Protein AF-U2DR69-F1 (afdb_monomer_lite)

Organism: NCBI:txid1033810

Secondary structure (DSSP, 8-state):
--HHHHHHHHHHIIIIIHHHHHHHHHHH--GGG---HHHHHHHHHHTTS-HHHHHHHHHHHHHHHHHHHHHHHHHHHTSS--TT--S----B-TTT--B--SSHHHHHHHHHHH--

Radius of gyration: 18.17 Å; chains: 1; bounding box: 42×33×47 Å

pLDDT: mean 94.71, std 3.03, range [78.56, 98.06]

Structure (mmCIF, N/CA/C/O backbone):
data_AF-U2DR69-F1
#
_entry.id   AF-U2DR69-F1
#
loop_
_atom_site.group_PDB
_atom_site.id
_atom_site.type_symbol
_atom_site.label_atom_id
_atom_site.label_alt_id
_atom_site.label_comp_id
_atom_site.label_asym_id
_atom_site.label_entity_id
_atom_site.label_seq_id
_atom_site.pdbx_PDB_ins_code
_atom_site.Cartn_x
_atom_site.Cartn_y
_atom_site.Cartn_z
_atom_site.occupancy
_atom_site.B_iso_or_equiv
_atom_site.auth_seq_id
_atom_site.auth_comp_id
_atom_site.auth_asym_id
_atom_site.auth_atom_id
_atom_site.pdbx_PDB_model_num
ATOM 1 N N . MET A 1 1 ? 6.805 13.223 -15.347 1.00 85.25 1 MET A N 1
ATOM 2 C CA . MET A 1 1 ? 6.941 12.967 -13.895 1.00 85.25 1 MET A CA 1
ATOM 3 C C . MET A 1 1 ? 8.149 12.062 -13.749 1.00 85.25 1 MET A C 1
ATOM 5 O O . MET A 1 1 ? 8.306 11.235 -14.625 1.00 85.25 1 MET A O 1
ATOM 9 N N . LYS A 1 2 ? 9.009 12.234 -12.742 1.00 90.00 2 LYS A N 1
ATOM 10 C CA . LYS A 1 2 ? 10.107 11.278 -12.503 1.00 90.00 2 LYS A CA 1
ATOM 11 C C . LYS A 1 2 ? 9.598 10.081 -11.698 1.00 90.00 2 LYS A C 1
ATOM 13 O O . LYS A 1 2 ? 8.631 10.247 -10.950 1.00 90.00 2 LYS A O 1
ATOM 18 N N . LYS A 1 3 ? 10.243 8.919 -11.806 1.00 92.81 3 LYS A N 1
ATOM 19 C CA . LYS A 1 3 ? 9.840 7.693 -11.092 1.00 92.81 3 LYS A CA 1
ATOM 20 C C . LYS A 1 3 ? 9.761 7.861 -9.570 1.00 92.81 3 LYS A C 1
ATOM 22 O O . LYS A 1 3 ? 8.803 7.405 -8.960 1.00 92.81 3 LYS A O 1
ATOM 27 N N . GLU A 1 4 ? 10.650 8.640 -8.954 1.00 95.12 4 GLU A N 1
ATOM 28 C CA . GLU A 1 4 ? 10.616 8.894 -7.507 1.00 95.12 4 GLU A CA 1
ATOM 29 C C . GLU A 1 4 ? 9.383 9.710 -7.109 1.00 95.12 4 GLU A C 1
ATOM 31 O O . GLU A 1 4 ? 8.799 9.502 -6.051 1.00 95.12 4 GLU A O 1
ATOM 36 N N . VAL A 1 5 ? 8.964 10.648 -7.964 1.00 95.06 5 VAL A N 1
ATOM 37 C CA . VAL A 1 5 ? 7.732 11.420 -7.746 1.00 95.06 5 VAL A CA 1
ATOM 38 C C . VAL A 1 5 ? 6.505 10.529 -7.922 1.00 95.06 5 VAL A C 1
ATOM 40 O O . VAL A 1 5 ? 5.534 10.697 -7.188 1.00 95.06 5 VAL A O 1
ATOM 43 N N . PHE A 1 6 ? 6.552 9.588 -8.867 1.00 95.19 6 PHE A N 1
ATOM 44 C CA . PHE A 1 6 ? 5.501 8.592 -9.059 1.00 95.19 6 PHE A CA 1
ATOM 45 C C . PHE A 1 6 ? 5.333 7.712 -7.814 1.00 95.19 6 PHE A C 1
ATOM 47 O O . PHE A 1 6 ? 4.234 7.671 -7.266 1.00 95.19 6 PHE A O 1
ATOM 54 N N . VAL A 1 7 ? 6.413 7.100 -7.317 1.00 96.75 7 VAL A N 1
ATOM 55 C CA . VAL A 1 7 ? 6.363 6.226 -6.132 1.00 96.75 7 VAL A CA 1
ATOM 56 C C . VAL A 1 7 ? 5.876 6.985 -4.900 1.00 96.75 7 VAL A C 1
ATOM 58 O O . VAL A 1 7 ? 4.989 6.503 -4.205 1.00 96.75 7 VAL A O 1
ATOM 61 N N . LYS A 1 8 ? 6.372 8.207 -4.664 1.00 95.44 8 LYS A N 1
ATOM 62 C CA . LYS A 1 8 ? 5.922 9.039 -3.535 1.00 95.44 8 LYS A CA 1
ATOM 63 C C . LYS A 1 8 ? 4.434 9.361 -3.598 1.00 95.44 8 LYS A C 1
ATOM 65 O O . LYS A 1 8 ? 3.740 9.229 -2.599 1.00 95.44 8 LYS A O 1
ATOM 70 N N . LYS A 1 9 ? 3.935 9.773 -4.767 1.00 96.56 9 LYS A N 1
ATOM 71 C CA . LYS A 1 9 ? 2.506 10.065 -4.942 1.00 96.56 9 LYS A CA 1
ATOM 72 C C . LYS A 1 9 ? 1.650 8.817 -4.774 1.00 96.56 9 LYS A C 1
ATOM 74 O O . LYS A 1 9 ? 0.583 8.907 -4.183 1.00 96.56 9 LYS A O 1
ATOM 79 N N . LEU A 1 10 ? 2.111 7.670 -5.271 1.00 96.19 10 LEU A N 1
ATOM 80 C CA . LEU A 1 10 ? 1.402 6.412 -5.076 1.00 96.19 10 LEU A CA 1
ATOM 81 C C . LEU A 1 10 ? 1.365 6.020 -3.595 1.00 96.19 10 LEU A C 1
ATOM 83 O O . LEU A 1 10 ? 0.299 5.676 -3.103 1.00 96.19 10 LEU A O 1
ATOM 87 N N . TYR A 1 11 ? 2.491 6.120 -2.885 1.00 96.19 11 TYR A N 1
ATOM 88 C CA . TYR A 1 11 ? 2.558 5.870 -1.446 1.00 96.19 11 TYR A CA 1
ATOM 89 C C . TYR A 1 11 ? 1.523 6.716 -0.693 1.00 96.19 11 TYR A C 1
ATOM 91 O O . TYR A 1 11 ? 0.717 6.155 0.037 1.00 96.19 11 TYR A O 1
ATOM 99 N N . GLN A 1 12 ? 1.468 8.030 -0.945 1.00 95.19 12 GLN A N 1
ATOM 100 C CA . GLN A 1 12 ? 0.491 8.927 -0.308 1.00 95.19 12 GLN A CA 1
ATOM 101 C C . GLN A 1 12 ? -0.953 8.477 -0.550 1.00 95.19 12 GLN A C 1
ATOM 103 O O . GLN A 1 12 ? -1.727 8.334 0.392 1.00 95.19 12 GLN A O 1
ATOM 108 N N . VAL A 1 13 ? -1.306 8.169 -1.799 1.00 96.00 13 VAL A N 1
ATOM 109 C CA . VAL A 1 13 ? -2.648 7.665 -2.131 1.00 96.00 13 VAL A CA 1
ATOM 110 C C . VAL A 1 13 ? -2.953 6.366 -1.375 1.00 96.00 13 VAL A C 1
ATOM 112 O O . VAL A 1 13 ? -4.045 6.188 -0.841 1.00 96.00 13 VAL A O 1
ATOM 115 N N . LEU A 1 14 ? -1.990 5.447 -1.307 1.00 93.69 14 LEU A N 1
ATOM 116 C CA . LEU A 1 14 ? -2.187 4.131 -0.708 1.00 93.69 14 LEU A CA 1
ATOM 117 C C . LEU A 1 14 ? -2.241 4.155 0.825 1.00 93.69 14 LEU A C 1
ATOM 119 O O . LEU A 1 14 ? -3.049 3.427 1.398 1.00 93.69 14 LEU A O 1
ATOM 123 N N . THR A 1 15 ? -1.398 4.946 1.489 1.00 92.12 15 THR A N 1
ATOM 124 C CA . THR A 1 15 ? -1.247 4.908 2.953 1.00 92.12 15 THR A CA 1
ATOM 125 C C . THR A 1 15 ? -1.860 6.089 3.682 1.00 92.12 15 THR A C 1
ATOM 127 O O . THR A 1 15 ? -2.092 5.984 4.877 1.00 92.12 15 THR A O 1
ATOM 130 N N . GLU A 1 16 ? -2.081 7.218 3.017 1.00 88.38 16 GLU A N 1
ATOM 131 C CA . GLU A 1 16 ? -2.707 8.388 3.639 1.00 88.38 16 GLU A CA 1
ATOM 132 C C . GLU A 1 16 ? -4.173 8.442 3.212 1.00 88.38 16 GLU A C 1
ATOM 134 O O . GLU A 1 16 ? -5.062 8.272 4.038 1.00 88.38 16 GLU A O 1
ATOM 139 N N . GLU A 1 17 ? -4.440 8.566 1.911 1.00 93.31 17 GLU A N 1
ATOM 140 C CA . GLU A 1 17 ? -5.806 8.776 1.415 1.00 93.31 17 GLU A CA 1
ATOM 141 C C . GLU A 1 17 ? -6.691 7.534 1.606 1.00 93.31 17 GLU A C 1
ATOM 143 O O . GLU A 1 17 ? -7.769 7.613 2.196 1.00 93.31 17 GLU A O 1
ATOM 148 N N . ASN A 1 18 ? -6.237 6.364 1.148 1.00 92.56 18 ASN A N 1
ATOM 149 C CA . ASN A 1 18 ? -7.041 5.145 1.225 1.00 92.56 18 ASN A CA 1
ATOM 150 C C . ASN A 1 18 ? -7.239 4.657 2.664 1.00 92.56 18 ASN A C 1
ATOM 152 O O . ASN A 1 18 ? -8.329 4.197 3.002 1.00 92.56 18 ASN A O 1
ATOM 156 N N . LEU A 1 19 ? -6.207 4.731 3.509 1.00 93.81 19 LEU A N 1
ATOM 157 C CA . LEU A 1 19 ? -6.335 4.313 4.906 1.00 93.81 19 LEU A CA 1
ATOM 158 C C . LEU A 1 19 ? -7.263 5.236 5.692 1.00 93.81 19 LEU A C 1
ATOM 160 O O . LEU A 1 19 ? -8.039 4.730 6.500 1.00 93.81 19 LEU A O 1
ATOM 164 N N . GLU A 1 20 ? -7.249 6.540 5.414 1.00 94.31 20 GLU A N 1
ATOM 165 C CA . GLU A 1 20 ? -8.164 7.483 6.056 1.00 94.31 20 GLU A CA 1
ATOM 166 C C . GLU A 1 20 ? -9.628 7.178 5.713 1.00 94.31 20 GLU A C 1
ATOM 168 O O . GLU A 1 20 ? -10.483 7.220 6.591 1.00 94.31 20 GLU A O 1
ATOM 173 N N . ILE A 1 21 ? -9.923 6.761 4.474 1.00 94.19 21 ILE A N 1
ATOM 174 C CA . ILE A 1 21 ? -11.271 6.302 4.092 1.00 94.19 21 ILE A CA 1
ATOM 175 C C . ILE A 1 21 ? -11.710 5.110 4.952 1.00 94.19 21 ILE A C 1
ATOM 177 O O . ILE A 1 21 ? -12.850 5.061 5.414 1.00 94.19 21 ILE A O 1
ATOM 181 N N . TYR A 1 22 ? -10.823 4.135 5.179 1.00 92.94 22 TYR A N 1
ATOM 182 C CA . TYR A 1 22 ? -11.149 2.997 6.040 1.00 92.94 22 TYR A CA 1
ATOM 183 C C . TYR A 1 22 ? -11.271 3.408 7.506 1.00 92.94 22 TYR A C 1
ATOM 185 O O . TYR A 1 22 ? -12.153 2.906 8.198 1.00 92.94 22 TYR A O 1
ATOM 193 N N . LYS A 1 23 ? -10.431 4.327 7.982 1.00 94.56 23 LYS A N 1
ATOM 194 C CA . LYS A 1 23 ? -10.512 4.855 9.344 1.00 94.56 23 LYS A CA 1
ATOM 195 C C . LYS A 1 23 ? -11.843 5.551 9.593 1.00 94.56 23 LYS A C 1
ATOM 197 O O . LYS A 1 23 ? -12.557 5.159 10.513 1.00 94.56 23 LYS A O 1
ATOM 202 N N . ASP A 1 24 ? -12.234 6.461 8.707 1.00 94.81 24 ASP A N 1
ATOM 203 C CA . ASP A 1 24 ? -13.546 7.110 8.730 1.00 94.81 24 ASP A CA 1
ATOM 204 C C . ASP A 1 24 ? -14.684 6.083 8.691 1.00 94.81 24 ASP A C 1
ATOM 206 O O . ASP A 1 24 ? -15.621 6.151 9.487 1.00 94.81 24 ASP A O 1
ATOM 210 N N . PHE A 1 25 ? -14.574 5.066 7.831 1.00 94.19 25 PHE A N 1
ATOM 211 C CA . PHE A 1 25 ? -15.560 3.992 7.769 1.00 94.19 25 PHE A CA 1
ATOM 212 C C . PHE A 1 25 ? -15.711 3.266 9.114 1.00 94.19 25 PHE A C 1
ATOM 214 O O . PHE A 1 25 ? -16.841 3.068 9.563 1.00 94.19 25 PHE A O 1
ATOM 221 N N . PHE A 1 26 ? -14.613 2.882 9.768 1.00 95.06 26 PHE A N 1
ATOM 222 C CA . PHE A 1 26 ? -14.652 2.196 11.063 1.00 95.06 26 PHE A CA 1
ATOM 223 C C . PHE A 1 26 ? -15.121 3.105 12.208 1.00 95.06 26 PHE A C 1
ATOM 225 O O . PHE A 1 26 ? -15.779 2.621 13.125 1.00 95.06 26 PHE A O 1
ATOM 232 N N . GLU A 1 27 ? -14.817 4.403 12.166 1.00 94.00 27 GLU A N 1
ATOM 233 C CA . GLU A 1 27 ? -15.168 5.359 13.225 1.00 94.00 27 GLU A CA 1
ATOM 234 C C . GLU A 1 27 ? -16.605 5.883 13.126 1.00 94.00 27 GLU A C 1
ATOM 236 O O . GLU A 1 27 ? -17.258 6.095 14.149 1.00 94.00 27 GLU A O 1
ATOM 241 N N . ASN A 1 28 ? -17.115 6.088 11.910 1.00 93.62 28 ASN A N 1
ATOM 242 C CA . ASN A 1 28 ? -18.352 6.839 11.683 1.00 93.62 28 ASN A CA 1
ATOM 243 C C . ASN A 1 28 ? -19.517 5.990 11.153 1.00 93.62 28 ASN A C 1
ATOM 245 O O . ASN A 1 28 ? -20.663 6.462 11.096 1.00 93.62 28 ASN A O 1
ATOM 249 N N . THR A 1 29 ? -19.286 4.725 10.793 1.00 90.75 29 THR A N 1
ATOM 250 C CA . THR A 1 29 ? -20.358 3.850 10.303 1.00 90.75 29 THR A CA 1
ATOM 251 C C . THR A 1 29 ? -21.188 3.274 11.444 1.00 90.75 29 THR A C 1
ATOM 253 O O . THR A 1 29 ? -20.703 2.557 12.313 1.00 90.75 29 THR A O 1
ATOM 256 N N . LYS A 1 30 ? -22.503 3.507 11.394 1.00 87.31 30 LYS A N 1
ATOM 257 C CA . LYS A 1 30 ? -23.454 2.850 12.301 1.00 87.31 30 LYS A CA 1
ATOM 258 C C . LYS A 1 30 ? -23.689 1.405 11.865 1.00 87.31 30 LYS A C 1
ATOM 260 O O . LYS A 1 30 ? -24.111 1.182 10.730 1.00 87.31 30 LYS A O 1
ATOM 265 N N . ILE A 1 31 ? -23.494 0.448 12.772 1.00 86.19 31 ILE A N 1
ATOM 266 C CA . ILE A 1 31 ? -23.676 -0.998 12.528 1.00 86.19 31 ILE A CA 1
ATOM 267 C C . ILE A 1 31 ? -25.045 -1.315 11.904 1.00 86.19 31 ILE A C 1
ATOM 269 O O . ILE A 1 31 ? -25.143 -2.117 10.979 1.00 86.19 31 ILE A O 1
ATOM 273 N N . ASP A 1 32 ? -26.103 -0.652 12.359 1.00 86.81 32 ASP A N 1
ATOM 274 C CA . ASP A 1 32 ? -27.489 -0.813 11.904 1.00 86.81 32 ASP A CA 1
ATOM 275 C C . ASP A 1 32 ? -27.738 -0.315 10.467 1.00 86.81 32 ASP A C 1
ATOM 277 O O . ASP A 1 32 ? -28.767 -0.636 9.873 1.00 86.81 32 ASP A O 1
ATOM 281 N N . LYS A 1 33 ? -26.780 0.404 9.868 1.00 88.69 33 LYS A N 1
ATOM 282 C CA . LYS A 1 33 ? -26.792 0.772 8.443 1.00 88.69 33 LYS A CA 1
ATOM 283 C C . LYS A 1 33 ? -26.048 -0.222 7.549 1.00 88.69 33 LYS A C 1
ATOM 285 O O . LYS A 1 33 ? -26.135 -0.104 6.328 1.00 88.69 33 LYS A O 1
ATOM 290 N N . LEU A 1 34 ? -25.319 -1.179 8.121 1.00 89.56 34 LEU A N 1
ATOM 291 C CA . LEU A 1 34 ? -24.606 -2.193 7.353 1.00 89.56 34 LEU A CA 1
ATOM 292 C C . LEU A 1 34 ? -25.529 -3.351 6.977 1.00 89.56 34 LEU A C 1
ATOM 294 O O . LEU A 1 34 ? -26.310 -3.842 7.790 1.00 89.56 34 LEU A O 1
ATOM 298 N N . THR A 1 35 ? -25.393 -3.834 5.746 1.00 92.12 35 THR A N 1
ATOM 299 C 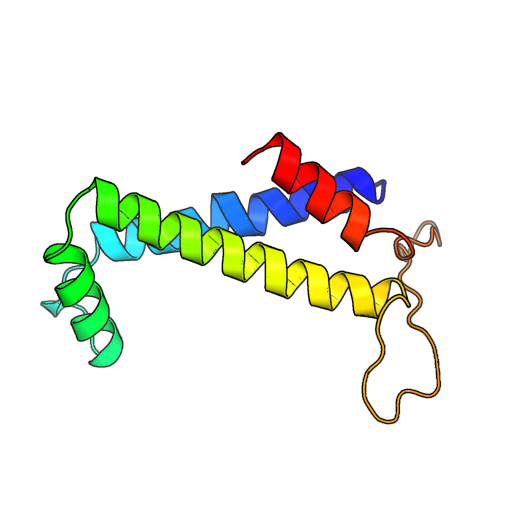CA . THR A 1 35 ? -26.081 -5.044 5.269 1.00 92.12 35 THR A CA 1
ATOM 300 C C . THR A 1 35 ? -25.179 -6.274 5.279 1.00 92.12 35 THR A C 1
ATOM 302 O O . THR A 1 35 ? -25.679 -7.392 5.318 1.00 92.12 35 THR A O 1
ATOM 305 N N . ASP A 1 36 ? -23.860 -6.083 5.243 1.00 95.31 36 ASP A N 1
ATOM 306 C CA . ASP A 1 36 ? -22.883 -7.168 5.239 1.00 95.31 36 ASP A CA 1
ATOM 307 C C . ASP A 1 36 ? -22.522 -7.583 6.676 1.00 95.31 36 ASP A C 1
ATOM 309 O O . ASP A 1 36 ? -22.018 -6.787 7.472 1.00 95.31 36 ASP A O 1
ATOM 313 N N . GLU A 1 37 ? -22.778 -8.849 7.009 1.00 95.31 37 GLU A N 1
ATOM 314 C CA . GLU A 1 37 ? -22.553 -9.402 8.350 1.00 95.31 37 GLU A CA 1
ATOM 315 C C . GLU A 1 37 ? -21.068 -9.475 8.744 1.00 95.31 37 GLU A C 1
ATOM 317 O O . GLU A 1 37 ? -20.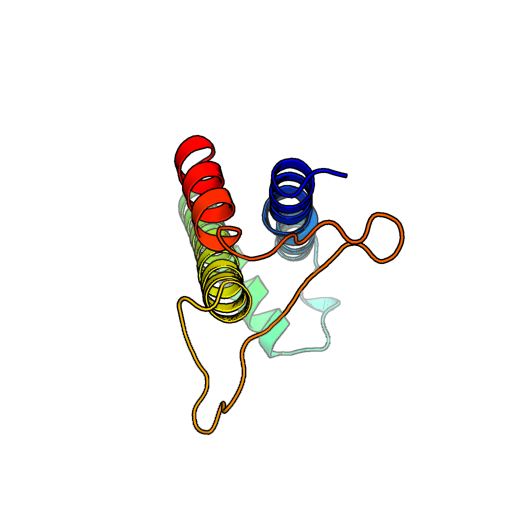732 -9.359 9.928 1.00 95.31 37 GLU A O 1
ATOM 322 N N . LYS A 1 38 ? -20.151 -9.620 7.779 1.00 95.25 38 LYS A N 1
ATOM 323 C CA . LYS A 1 38 ? -18.709 -9.582 8.061 1.00 95.25 38 LYS A CA 1
ATOM 324 C C . LYS A 1 38 ? -18.291 -8.171 8.440 1.00 95.25 38 LYS A C 1
ATOM 326 O O . LYS A 1 38 ? -17.561 -8.009 9.414 1.00 95.25 38 LYS A O 1
ATOM 331 N N . TRP A 1 39 ? -18.806 -7.158 7.744 1.00 94.56 39 TRP A N 1
ATOM 332 C CA . TRP A 1 39 ? -18.555 -5.763 8.105 1.00 94.56 39 TRP A CA 1
ATOM 333 C C . TRP A 1 39 ? -19.149 -5.397 9.464 1.00 94.56 39 TRP A C 1
ATOM 335 O O . TRP A 1 39 ? -18.468 -4.755 10.260 1.00 94.56 39 TRP A O 1
ATOM 345 N N . LYS A 1 40 ? -20.357 -5.873 9.798 1.00 95.44 40 LYS A N 1
ATOM 346 C CA . LYS A 1 40 ? -20.916 -5.700 11.154 1.00 95.44 40 LYS A CA 1
ATOM 347 C C . LYS A 1 40 ? -20.012 -6.305 12.221 1.00 95.44 40 LYS A C 1
ATOM 349 O O . LYS A 1 40 ? -19.772 -5.688 13.255 1.00 95.44 40 LYS A O 1
ATOM 354 N N . THR A 1 41 ? -19.494 -7.503 11.958 1.00 95.50 41 THR A N 1
ATOM 355 C CA . THR A 1 41 ? -18.575 -8.191 12.871 1.00 95.50 41 THR A CA 1
ATOM 356 C C . THR A 1 41 ? -17.263 -7.418 13.020 1.00 95.50 41 THR A C 1
ATOM 358 O O . THR A 1 41 ? -16.783 -7.258 14.139 1.00 95.50 41 THR A O 1
ATOM 361 N N . ALA A 1 42 ? -16.710 -6.897 11.922 1.00 95.12 42 ALA A N 1
ATOM 362 C CA . ALA A 1 42 ? -15.484 -6.106 11.933 1.00 95.12 42 ALA A CA 1
ATOM 363 C C . ALA A 1 42 ? -15.641 -4.802 12.731 1.00 95.12 42 ALA A C 1
ATOM 365 O O . ALA A 1 42 ? -14.804 -4.527 13.587 1.00 95.12 42 ALA A O 1
ATOM 366 N N . ILE A 1 43 ? -16.725 -4.042 12.522 1.00 95.06 43 ILE A N 1
ATOM 367 C CA . ILE A 1 43 ? -16.997 -2.833 13.320 1.00 95.06 43 ILE A CA 1
ATOM 368 C C . ILE A 1 43 ? -17.219 -3.198 14.790 1.00 95.06 43 ILE A C 1
ATOM 370 O O . ILE A 1 43 ? -16.628 -2.587 15.672 1.00 95.06 43 ILE A O 1
ATOM 374 N N . SER A 1 44 ? -17.979 -4.260 15.080 1.00 94.25 44 SER A N 1
ATOM 375 C CA . SER A 1 44 ? -18.179 -4.703 16.466 1.00 94.25 44 SER A CA 1
ATOM 376 C C . SER A 1 44 ? -16.878 -5.120 17.162 1.00 94.25 44 SER A C 1
ATOM 378 O O . SER A 1 44 ? -16.772 -4.977 18.379 1.00 94.25 44 SER A O 1
ATOM 380 N N . LEU A 1 45 ? -15.902 -5.666 16.428 1.00 95.50 45 LEU A N 1
ATOM 381 C CA . LEU A 1 45 ? -14.564 -5.939 16.953 1.00 95.50 45 LEU A CA 1
ATOM 382 C C . LEU A 1 45 ? -13.797 -4.635 17.194 1.00 95.50 45 LEU A C 1
ATOM 384 O O . LEU A 1 45 ? -13.245 -4.460 18.277 1.00 95.50 45 LEU A O 1
ATOM 388 N N . TYR A 1 46 ? -13.804 -3.727 16.217 1.00 95.75 46 TYR A N 1
ATOM 389 C CA . TYR A 1 46 ? -13.161 -2.417 16.312 1.00 95.75 46 TYR A CA 1
ATOM 390 C C . TYR A 1 46 ? -13.655 -1.616 17.525 1.00 95.75 46 TYR A C 1
ATOM 392 O O . TYR A 1 46 ? -12.858 -1.028 18.247 1.00 95.75 46 TYR A O 1
ATOM 400 N N . ASP A 1 47 ? -14.950 -1.651 17.828 1.00 94.38 47 ASP A N 1
ATOM 401 C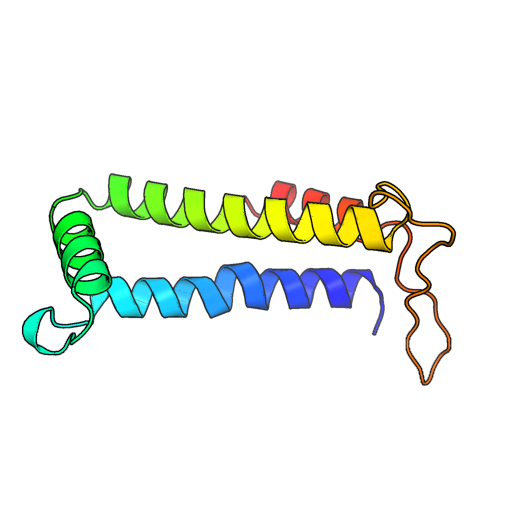 CA . ASP A 1 47 ? -15.529 -0.942 18.976 1.00 94.38 47 ASP A CA 1
ATOM 402 C C . ASP A 1 47 ? -15.100 -1.500 20.342 1.00 94.38 47 ASP A C 1
ATOM 404 O O . ASP A 1 47 ? -15.233 -0.815 21.356 1.00 94.38 47 ASP A O 1
ATOM 408 N N . LYS A 1 48 ? -14.601 -2.741 20.392 1.00 96.69 48 LYS A N 1
ATOM 409 C CA . LYS A 1 48 ? -14.203 -3.419 21.638 1.00 96.69 48 LYS A CA 1
ATOM 410 C C . LYS A 1 48 ? -12.736 -3.229 22.002 1.00 96.69 48 LYS A C 1
ATOM 412 O O . LYS A 1 48 ? -12.375 -3.538 23.134 1.00 96.69 48 LYS A O 1
ATOM 417 N N . ILE A 1 49 ? -11.917 -2.779 21.057 1.00 97.44 49 ILE A N 1
ATOM 418 C CA . ILE A 1 49 ? -10.477 -2.602 21.247 1.00 97.44 49 ILE A CA 1
ATOM 419 C C . ILE A 1 49 ? -10.147 -1.158 21.655 1.00 97.44 49 ILE A C 1
ATOM 421 O O . ILE A 1 49 ? -10.893 -0.220 21.346 1.00 97.44 49 ILE A O 1
ATOM 425 N N . SER A 1 50 ? -9.047 -0.978 22.386 1.00 97.75 50 SER A N 1
ATOM 426 C CA . SER A 1 50 ? -8.576 0.324 22.869 1.00 97.75 50 SER A CA 1
ATOM 427 C C . SER A 1 50 ? -8.097 1.222 21.725 1.00 97.75 50 SER A C 1
ATOM 429 O O . SER A 1 50 ? -7.899 0.772 20.600 1.00 97.75 50 SER A O 1
ATOM 431 N N . ILE A 1 51 ? -7.891 2.511 22.001 1.00 96.06 51 ILE A N 1
ATOM 432 C CA . ILE A 1 51 ? -7.365 3.456 21.002 1.00 96.06 51 ILE A CA 1
ATOM 433 C C . ILE A 1 51 ? -5.977 3.008 20.522 1.00 96.06 51 ILE A C 1
ATOM 435 O O . ILE A 1 51 ? -5.716 2.990 19.325 1.00 96.06 51 ILE A O 1
ATOM 439 N N . GLU A 1 52 ? -5.129 2.543 21.438 1.00 97.44 52 GLU A N 1
ATOM 440 C CA . GLU A 1 52 ? -3.795 2.026 21.124 1.00 97.44 52 GLU A CA 1
ATOM 441 C C . GLU A 1 52 ? -3.864 0.761 20.252 1.00 97.44 52 GLU A C 1
ATOM 443 O O . GLU A 1 52 ? -3.070 0.586 19.329 1.00 97.44 52 GLU A O 1
ATOM 448 N N . GLU A 1 53 ? -4.834 -0.120 20.509 1.00 97.88 53 GLU A N 1
ATOM 449 C CA . GLU A 1 53 ? -5.065 -1.317 19.694 1.00 97.88 53 GLU A CA 1
ATOM 450 C C . GLU A 1 53 ? -5.619 -0.968 18.302 1.00 97.88 53 GLU A C 1
ATOM 452 O O . GLU A 1 53 ? -5.285 -1.636 17.321 1.00 97.88 53 GLU A O 1
ATOM 457 N N . LYS A 1 54 ? -6.427 0.094 18.184 1.00 96.81 54 LYS A N 1
ATOM 458 C CA . LYS A 1 54 ? -6.904 0.623 16.894 1.00 96.81 54 LYS A CA 1
ATOM 459 C C . LYS A 1 54 ? -5.754 1.194 16.072 1.00 96.81 54 LYS A C 1
ATOM 461 O O . LYS A 1 54 ? -5.649 0.884 14.886 1.00 96.81 54 LYS A O 1
ATOM 466 N N . ASP A 1 55 ? -4.865 1.960 16.697 1.00 95.38 55 ASP A N 1
ATOM 467 C CA . ASP A 1 55 ? -3.663 2.474 16.037 1.00 95.38 55 ASP A CA 1
ATOM 468 C C . ASP A 1 55 ? -2.765 1.321 15.561 1.00 95.38 55 ASP A C 1
ATOM 470 O O . ASP A 1 55 ? -2.306 1.317 14.416 1.00 95.38 55 ASP A O 1
ATOM 474 N N . ALA A 1 56 ? -2.592 0.280 16.385 1.00 97.00 56 ALA A N 1
ATOM 475 C CA . ALA A 1 56 ? -1.873 -0.931 15.992 1.00 97.00 56 ALA A CA 1
ATOM 476 C C . ALA A 1 56 ? -2.544 -1.663 14.812 1.00 97.00 56 ALA A C 1
ATOM 478 O O . ALA A 1 56 ? -1.853 -2.138 13.908 1.00 97.00 56 ALA A O 1
ATOM 479 N N . LEU A 1 57 ? -3.879 -1.732 14.775 1.00 96.62 57 LEU A N 1
ATOM 480 C CA . LEU A 1 57 ? -4.629 -2.325 13.663 1.00 96.62 57 LEU A CA 1
ATOM 481 C C . LEU A 1 57 ? -4.374 -1.579 12.344 1.00 96.62 57 LEU A C 1
ATOM 483 O O . LEU A 1 57 ? -4.064 -2.206 11.329 1.00 96.62 57 LEU A O 1
ATOM 487 N N . PHE A 1 58 ? -4.463 -0.248 12.350 1.00 95.19 58 PHE A N 1
ATOM 488 C CA . PHE A 1 58 ? -4.210 0.555 11.150 1.00 95.19 58 PHE A CA 1
ATOM 489 C C . PHE A 1 58 ? -2.737 0.549 10.736 1.00 95.19 58 PHE A C 1
ATOM 491 O O . PHE A 1 58 ? -2.442 0.549 9.539 1.00 95.19 58 PHE A O 1
ATOM 498 N N . TYR A 1 59 ? -1.813 0.440 11.691 1.00 94.88 59 TYR A N 1
ATOM 499 C CA . TYR A 1 59 ? -0.408 0.180 11.390 1.00 94.88 59 TYR A CA 1
ATOM 500 C C . TYR A 1 59 ? -0.227 -1.153 10.646 1.00 94.88 59 TYR A C 1
ATOM 502 O O . TYR A 1 59 ? 0.445 -1.194 9.614 1.00 94.88 59 TYR A O 1
ATOM 510 N N . ILE A 1 60 ? -0.882 -2.232 11.092 1.00 96.12 60 ILE A N 1
ATOM 511 C CA . ILE A 1 60 ? -0.861 -3.527 10.389 1.00 96.12 60 ILE A CA 1
ATOM 512 C C . ILE A 1 60 ? -1.416 -3.383 8.964 1.00 96.12 60 ILE A C 1
ATOM 514 O O . ILE A 1 60 ? -0.818 -3.907 8.023 1.00 96.12 60 ILE A O 1
ATOM 518 N N . PHE A 1 61 ? -2.517 -2.651 8.771 1.00 95.81 61 PHE A N 1
ATOM 519 C CA . PHE A 1 61 ? -3.065 -2.403 7.432 1.00 95.81 61 PHE A CA 1
ATOM 520 C C . PHE A 1 61 ? -2.086 -1.646 6.531 1.00 95.81 61 PHE A C 1
ATOM 522 O O . PHE A 1 61 ? -1.888 -2.059 5.386 1.00 95.81 61 PHE A O 1
ATOM 529 N N . LYS A 1 62 ? -1.412 -0.608 7.047 1.00 95.56 62 LYS A N 1
ATOM 530 C CA . LYS A 1 62 ? -0.336 0.089 6.325 1.00 95.56 62 LYS A CA 1
ATOM 531 C C . LYS A 1 62 ? 0.752 -0.893 5.889 1.00 95.56 62 LYS A C 1
ATOM 533 O O . LYS A 1 62 ? 1.099 -0.928 4.712 1.00 95.56 62 LYS A O 1
ATOM 538 N N . GLN A 1 63 ? 1.238 -1.735 6.799 1.00 95.81 63 GLN A N 1
ATOM 539 C CA . GLN A 1 63 ? 2.294 -2.708 6.499 1.00 95.81 63 GLN A CA 1
ATOM 540 C C . GLN A 1 63 ? 1.866 -3.735 5.440 1.00 95.81 63 GLN A C 1
ATOM 542 O O . GLN A 1 63 ? 2.642 -4.062 4.544 1.00 95.81 63 GLN A O 1
ATOM 547 N N . ILE A 1 64 ? 0.616 -4.207 5.473 1.00 96.62 64 ILE A N 1
ATOM 548 C CA . ILE A 1 64 ? 0.073 -5.099 4.435 1.00 96.62 64 ILE A CA 1
ATOM 549 C C . ILE A 1 64 ? 0.058 -4.403 3.066 1.00 96.62 64 ILE A C 1
ATOM 551 O O . ILE A 1 64 ? 0.457 -5.011 2.069 1.00 96.62 64 ILE A O 1
ATOM 555 N N . ILE A 1 65 ? -0.368 -3.138 3.008 1.00 96.19 65 ILE A N 1
ATOM 556 C CA . ILE A 1 65 ? -0.391 -2.335 1.775 1.00 96.19 65 ILE A CA 1
ATOM 557 C C . ILE A 1 65 ? 1.026 -2.160 1.217 1.00 96.19 65 ILE A C 1
ATOM 559 O O . ILE A 1 65 ? 1.245 -2.410 0.028 1.00 96.19 65 ILE A O 1
ATOM 563 N N . ILE A 1 66 ? 1.994 -1.789 2.062 1.00 96.88 66 ILE A N 1
ATOM 564 C CA . ILE A 1 66 ? 3.395 -1.608 1.658 1.00 96.88 66 ILE A CA 1
ATOM 565 C C . ILE A 1 66 ? 3.998 -2.917 1.162 1.00 96.88 66 ILE A C 1
ATOM 567 O O . ILE A 1 66 ? 4.538 -2.946 0.058 1.00 96.88 66 ILE A O 1
ATOM 571 N N . ASN A 1 67 ? 3.836 -4.016 1.898 1.00 97.31 67 ASN A N 1
ATOM 572 C CA . ASN A 1 67 ? 4.369 -5.321 1.500 1.00 97.31 67 ASN A CA 1
ATOM 573 C C . ASN A 1 67 ? 3.774 -5.814 0.179 1.00 97.31 67 ASN A C 1
ATOM 575 O O . ASN A 1 67 ? 4.494 -6.293 -0.696 1.00 97.31 67 ASN A O 1
ATOM 579 N N . THR A 1 68 ? 2.461 -5.665 0.005 1.00 97.50 68 THR A N 1
ATOM 580 C CA . THR A 1 68 ? 1.788 -6.081 -1.232 1.00 97.50 68 THR A CA 1
ATOM 581 C C . THR A 1 68 ? 2.270 -5.248 -2.418 1.00 97.50 68 THR A C 1
ATOM 583 O O . THR A 1 68 ? 2.599 -5.798 -3.468 1.00 97.50 68 THR A O 1
ATOM 586 N N . THR A 1 69 ? 2.375 -3.930 -2.243 1.00 97.62 69 THR A N 1
ATOM 587 C CA . THR A 1 69 ? 2.857 -3.018 -3.291 1.00 97.62 69 THR A CA 1
ATOM 588 C C . THR A 1 69 ? 4.328 -3.275 -3.617 1.00 97.62 69 THR A C 1
ATOM 590 O O . THR A 1 69 ? 4.692 -3.320 -4.788 1.00 97.62 69 THR A O 1
ATOM 593 N N . SER A 1 70 ? 5.156 -3.522 -2.600 1.00 98.00 70 SER A N 1
ATOM 594 C CA . SER A 1 70 ? 6.569 -3.888 -2.734 1.00 98.00 70 SER A CA 1
ATOM 595 C C . SER A 1 70 ? 6.746 -5.161 -3.561 1.00 98.00 70 SER A C 1
ATOM 597 O O . SER A 1 70 ? 7.549 -5.173 -4.487 1.00 98.00 70 SER A O 1
ATOM 599 N N . ASN A 1 71 ? 5.941 -6.200 -3.316 1.00 97.69 71 ASN A N 1
ATOM 600 C CA . ASN A 1 71 ? 5.990 -7.436 -4.103 1.00 97.69 71 ASN A CA 1
ATOM 601 C C . ASN A 1 71 ? 5.593 -7.220 -5.571 1.00 97.69 71 ASN A C 1
ATOM 603 O O . ASN A 1 71 ? 6.206 -7.802 -6.465 1.00 97.69 71 ASN A O 1
ATOM 607 N N . ILE A 1 72 ? 4.590 -6.375 -5.832 1.00 97.38 72 ILE A N 1
ATOM 608 C CA . ILE A 1 72 ? 4.204 -6.003 -7.202 1.00 97.38 72 ILE A CA 1
ATOM 609 C C . ILE A 1 72 ? 5.337 -5.224 -7.876 1.00 97.38 72 ILE A C 1
ATOM 611 O O . ILE A 1 72 ? 5.655 -5.478 -9.033 1.00 97.38 72 ILE A O 1
ATOM 615 N N . PHE A 1 73 ? 5.968 -4.291 -7.166 1.00 98.00 73 PHE A N 1
ATOM 616 C CA . PHE A 1 73 ? 7.104 -3.539 -7.691 1.00 98.00 73 PHE A CA 1
ATOM 617 C C . PHE A 1 73 ? 8.317 -4.426 -7.952 1.00 98.00 73 PHE A C 1
ATOM 619 O O . PHE A 1 73 ? 8.906 -4.288 -9.013 1.00 98.00 73 PHE A O 1
ATOM 626 N N . ALA A 1 74 ? 8.613 -5.399 -7.090 1.00 97.56 74 ALA A N 1
ATOM 627 C CA . ALA A 1 74 ? 9.661 -6.392 -7.330 1.00 97.56 74 ALA A CA 1
ATOM 628 C C . ALA A 1 74 ? 9.442 -7.152 -8.647 1.00 97.56 74 ALA A C 1
ATOM 630 O O . ALA A 1 74 ? 10.387 -7.363 -9.406 1.00 97.56 74 ALA A O 1
ATOM 631 N N . LEU A 1 75 ? 8.189 -7.525 -8.931 1.00 97.31 75 LEU A N 1
ATOM 632 C CA . LEU A 1 75 ? 7.818 -8.192 -10.177 1.00 97.31 75 LEU A CA 1
ATOM 633 C C . LEU A 1 75 ? 8.027 -7.266 -11.382 1.00 97.31 75 LEU A C 1
ATOM 635 O O . LEU A 1 75 ? 8.608 -7.666 -12.388 1.00 97.31 75 LEU A O 1
ATOM 639 N N . LEU A 1 76 ? 7.573 -6.013 -11.280 1.00 97.06 76 LEU A N 1
ATOM 640 C CA . LEU A 1 76 ? 7.736 -5.023 -12.347 1.00 97.06 76 LEU A CA 1
ATOM 641 C C . LEU A 1 76 ? 9.202 -4.640 -12.568 1.00 97.06 76 LEU A C 1
ATOM 643 O O . LEU A 1 76 ? 9.585 -4.361 -13.698 1.00 97.06 76 LEU A O 1
ATOM 647 N N . ASP A 1 77 ? 10.016 -4.615 -11.519 1.00 97.06 77 ASP A N 1
ATOM 648 C CA . ASP A 1 77 ? 11.441 -4.286 -11.574 1.00 97.06 77 ASP A CA 1
ATOM 649 C C . ASP A 1 77 ? 12.303 -5.445 -12.102 1.00 97.06 77 ASP A C 1
ATOM 651 O O . ASP A 1 77 ? 13.477 -5.229 -12.391 1.00 97.06 77 ASP A O 1
ATOM 655 N N . GLY A 1 78 ? 11.742 -6.653 -12.251 1.00 95.38 78 GLY A N 1
ATOM 656 C CA . GLY A 1 78 ? 12.487 -7.851 -12.660 1.00 95.38 78 GLY A CA 1
ATOM 657 C C . GLY A 1 78 ? 13.314 -8.479 -11.529 1.00 95.38 78 GLY A C 1
ATOM 658 O O . GLY A 1 78 ? 14.248 -9.240 -11.778 1.00 95.38 78 GLY A O 1
ATOM 659 N N . VAL A 1 79 ? 12.991 -8.162 -10.274 1.00 94.38 79 VAL A N 1
ATOM 660 C CA . VAL A 1 79 ? 13.624 -8.740 -9.075 1.00 94.38 79 VAL A CA 1
ATOM 661 C C . VAL A 1 79 ? 12.940 -10.052 -8.673 1.00 94.38 79 VAL A C 1
ATOM 663 O O . VAL A 1 79 ? 13.581 -10.947 -8.120 1.00 94.38 79 VAL A O 1
ATOM 666 N N . SER A 1 80 ? 11.647 -10.195 -8.970 1.00 94.88 80 SER A N 1
ATOM 667 C CA . SER A 1 80 ? 10.873 -11.426 -8.785 1.00 94.88 80 SER A CA 1
ATOM 668 C C . SER A 1 80 ? 10.118 -11.807 -10.061 1.00 94.88 80 SER A C 1
ATOM 670 O O . SER A 1 80 ? 9.940 -10.985 -10.956 1.00 94.88 80 SER A O 1
ATOM 672 N N . TYR A 1 81 ? 9.700 -13.073 -10.148 1.00 94.88 81 TYR A N 1
ATOM 673 C CA . TYR A 1 81 ? 9.097 -13.655 -11.349 1.00 94.88 81 TYR A CA 1
ATOM 674 C C . TYR A 1 81 ? 7.908 -14.536 -10.974 1.00 94.88 81 TYR A C 1
ATOM 676 O O . TYR A 1 81 ? 7.914 -15.191 -9.926 1.00 94.88 81 TYR A O 1
ATOM 684 N N . LEU A 1 82 ? 6.893 -14.559 -11.834 1.00 95.88 82 LEU A N 1
ATOM 685 C CA . LEU A 1 82 ? 5.778 -15.498 -11.724 1.00 95.88 82 LEU A CA 1
ATOM 686 C C . LEU A 1 82 ? 6.146 -16.855 -12.333 1.00 95.88 82 LEU A C 1
ATOM 688 O O . LEU A 1 82 ? 6.998 -16.951 -13.215 1.00 95.88 82 LEU A O 1
ATOM 692 N N . ASP A 1 83 ? 5.477 -17.913 -11.873 1.00 96.44 83 ASP A N 1
ATOM 693 C CA . ASP A 1 83 ? 5.639 -19.237 -12.473 1.00 96.44 83 ASP A CA 1
ATOM 694 C C . ASP A 1 83 ? 5.224 -19.214 -13.952 1.00 96.44 83 ASP A C 1
ATOM 696 O O . ASP A 1 83 ? 4.175 -18.674 -14.310 1.00 96.44 83 ASP A O 1
ATOM 700 N N . GLY A 1 84 ? 6.074 -19.777 -14.809 1.00 95.88 84 GLY A N 1
ATOM 701 C CA . GLY A 1 84 ? 5.896 -19.752 -16.260 1.00 95.88 84 GLY A CA 1
ATOM 702 C C . GLY A 1 84 ? 6.146 -18.398 -16.937 1.00 95.88 84 GLY A C 1
ATOM 703 O O . GLY A 1 84 ? 5.845 -18.280 -18.121 1.00 95.88 84 GLY A O 1
ATOM 704 N N . GLN A 1 85 ? 6.680 -17.392 -16.235 1.00 95.44 85 GLN A N 1
ATOM 705 C CA . GLN A 1 85 ? 7.080 -16.128 -16.857 1.00 95.44 85 GLN A CA 1
ATOM 706 C C . GLN A 1 85 ? 8.328 -16.328 -17.728 1.00 95.44 85 GLN A C 1
ATOM 708 O O . GLN A 1 85 ? 9.367 -16.778 -17.245 1.00 95.44 85 GLN A O 1
ATOM 713 N N . ASP A 1 86 ? 8.216 -15.985 -19.008 1.00 94.88 86 ASP A N 1
ATOM 714 C CA . ASP A 1 86 ? 9.254 -16.157 -20.028 1.00 94.88 86 ASP A CA 1
ATOM 715 C C . ASP A 1 86 ? 9.879 -14.838 -20.514 1.00 94.88 86 ASP A C 1
ATOM 717 O O . ASP A 1 86 ? 10.853 -14.877 -21.265 1.00 94.88 86 ASP A O 1
ATOM 721 N N . ASP A 1 87 ? 9.365 -13.690 -20.056 1.00 93.31 87 ASP A N 1
ATOM 722 C CA . ASP A 1 87 ? 9.871 -12.358 -20.404 1.00 93.31 87 ASP A CA 1
ATOM 723 C C . ASP A 1 87 ? 9.765 -11.357 -19.232 1.00 93.31 87 ASP A C 1
ATOM 725 O O . ASP A 1 87 ? 9.060 -11.585 -18.243 1.00 93.31 87 ASP A O 1
ATOM 729 N N . GLU A 1 88 ? 10.478 -10.238 -19.328 1.00 91.50 88 GLU A N 1
ATOM 730 C CA . GLU A 1 88 ? 10.479 -9.153 -18.340 1.00 91.50 88 GLU A CA 1
ATOM 731 C C . GLU A 1 88 ? 9.386 -8.107 -18.618 1.00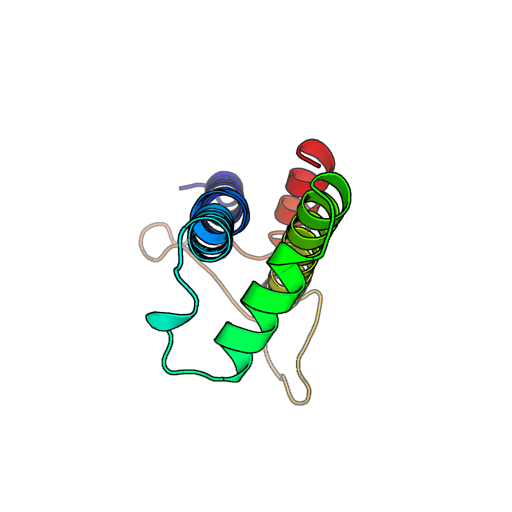 91.50 88 GLU A C 1
ATOM 733 O O . GLU A 1 88 ? 8.952 -7.887 -19.749 1.00 91.50 88 GLU A O 1
ATOM 738 N N . PHE A 1 89 ? 8.959 -7.389 -17.575 1.00 94.88 89 PHE A N 1
ATOM 739 C CA . PHE A 1 89 ? 8.093 -6.225 -17.751 1.00 94.88 89 PHE A CA 1
ATOM 740 C C . PHE A 1 89 ? 8.906 -4.988 -18.148 1.00 94.88 89 PHE A C 1
ATOM 742 O O . PHE A 1 89 ? 9.932 -4.668 -17.548 1.00 94.88 89 PHE A O 1
ATOM 749 N N . GLU A 1 90 ? 8.389 -4.205 -19.094 1.00 95.31 90 GLU A N 1
ATOM 750 C CA . GLU A 1 90 ? 8.882 -2.856 -19.374 1.00 95.31 90 GLU A CA 1
ATOM 751 C C . GLU A 1 90 ? 7.779 -1.830 -19.105 1.00 95.31 90 GLU A C 1
ATOM 753 O O . GLU A 1 90 ? 6.760 -1.777 -19.796 1.00 95.31 90 GLU A O 1
ATOM 758 N N . LEU A 1 91 ? 7.993 -0.982 -18.098 1.00 95.06 91 LEU A N 1
ATOM 759 C CA . LEU A 1 91 ? 7.091 0.105 -17.748 1.00 95.06 91 LEU A CA 1
ATOM 760 C C . LEU A 1 91 ? 7.727 1.438 -18.136 1.00 95.06 91 LEU A C 1
ATOM 762 O O . LEU A 1 91 ? 8.764 1.823 -17.600 1.00 95.06 91 LEU A O 1
ATOM 766 N N . SER A 1 92 ? 7.083 2.180 -19.036 1.00 95.25 92 SER A N 1
ATOM 767 C CA . SER A 1 92 ? 7.558 3.493 -19.476 1.00 95.25 92 SER A CA 1
ATOM 768 C C . SER A 1 92 ? 6.443 4.533 -19.556 1.00 95.25 92 SER A C 1
ATOM 770 O O . SER A 1 92 ? 5.270 4.228 -19.787 1.00 95.25 92 SER A O 1
ATOM 772 N N . PHE A 1 93 ? 6.797 5.810 -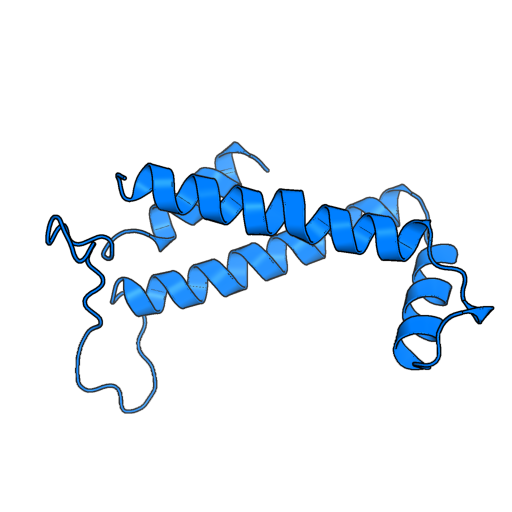19.399 1.00 93.12 93 PHE A N 1
ATOM 773 C CA . PHE A 1 93 ? 5.869 6.896 -19.706 1.00 93.12 93 PHE A CA 1
ATOM 774 C C . PHE A 1 93 ? 5.671 6.990 -21.220 1.00 93.12 93 PHE A C 1
ATOM 776 O O . PHE A 1 93 ? 6.606 7.287 -21.958 1.00 93.12 93 PHE A O 1
ATOM 783 N N . VAL A 1 94 ? 4.432 6.845 -21.698 1.00 93.81 94 VAL A N 1
ATOM 784 C CA . VAL A 1 94 ? 4.120 6.795 -23.142 1.00 93.81 94 VAL A CA 1
ATOM 785 C C . VAL A 1 94 ? 4.690 7.981 -23.928 1.00 93.81 94 VAL A C 1
ATOM 787 O O . VAL A 1 94 ? 5.209 7.791 -25.028 1.00 93.81 94 VAL A O 1
ATOM 790 N N . LYS A 1 95 ? 4.597 9.197 -23.370 1.00 93.44 95 LYS A N 1
ATOM 791 C CA . LYS A 1 95 ? 5.015 10.438 -24.041 1.00 93.44 95 LYS A CA 1
ATOM 792 C C . LYS A 1 95 ? 6.534 10.610 -24.098 1.00 93.44 95 LYS A C 1
ATOM 794 O O . LYS A 1 95 ? 7.039 11.068 -25.114 1.00 93.44 95 LYS A O 1
ATOM 799 N N . THR A 1 96 ? 7.245 10.312 -23.012 1.00 91.44 96 THR A N 1
ATOM 800 C CA . THR A 1 96 ? 8.698 10.542 -22.917 1.00 91.44 96 THR A CA 1
ATOM 801 C C . THR A 1 96 ? 9.517 9.305 -23.262 1.00 91.44 96 THR A C 1
ATOM 803 O O . THR A 1 96 ? 10.710 9.439 -23.500 1.00 91.44 96 THR A O 1
ATOM 806 N N . LYS A 1 97 ? 8.887 8.122 -23.286 1.00 93.31 97 LYS A N 1
ATOM 807 C CA . LYS A 1 97 ? 9.534 6.804 -23.390 1.00 93.31 97 LYS A CA 1
ATOM 808 C C . LYS A 1 97 ? 10.550 6.531 -22.278 1.00 93.31 97 LYS A C 1
ATOM 810 O O . LYS A 1 97 ? 11.370 5.632 -22.387 1.00 93.31 97 LYS A O 1
ATOM 815 N N . GLU A 1 98 ? 10.481 7.300 -21.197 1.00 92.06 98 GLU A N 1
ATOM 816 C CA . GLU A 1 98 ? 11.318 7.107 -20.020 1.00 92.06 98 GLU A CA 1
ATOM 817 C C . GLU A 1 98 ? 10.873 5.835 -19.296 1.00 92.06 98 GLU A C 1
ATOM 819 O O . GLU A 1 98 ? 9.708 5.742 -18.895 1.00 92.06 98 GLU A O 1
ATOM 824 N N . LYS A 1 99 ? 11.793 4.873 -19.152 1.00 94.44 99 LYS A N 1
ATOM 825 C CA . LYS A 1 99 ? 11.603 3.666 -18.341 1.00 94.44 99 LYS A CA 1
ATOM 826 C C . LYS A 1 99 ? 11.489 4.054 -16.866 1.00 94.44 99 LYS A C 1
ATOM 828 O O . LYS A 1 99 ? 12.258 4.878 -16.374 1.00 94.44 99 LYS A O 1
ATOM 833 N N . ILE A 1 100 ? 10.510 3.473 -16.184 1.00 95.38 100 ILE A N 1
ATOM 834 C CA . ILE A 1 100 ? 10.152 3.786 -14.797 1.00 95.38 100 ILE A CA 1
ATOM 835 C C . ILE A 1 100 ? 10.518 2.621 -13.868 1.00 95.38 100 ILE A C 1
ATOM 837 O O . ILE A 1 100 ? 10.893 2.873 -12.729 1.00 95.38 100 ILE A O 1
ATOM 841 N N . ASN A 1 101 ? 10.427 1.375 -14.345 1.00 95.25 101 ASN A N 1
ATOM 842 C CA . ASN A 1 101 ? 10.782 0.182 -13.576 1.00 95.25 101 ASN A CA 1
ATOM 843 C C . ASN A 1 101 ? 12.296 -0.101 -13.565 1.00 95.25 101 ASN A C 1
ATOM 845 O O . ASN A 1 101 ? 13.025 0.291 -14.481 1.00 95.25 101 ASN A O 1
ATOM 849 N N . GLY A 1 102 ? 12.747 -0.799 -12.526 1.00 95.94 102 GLY A N 1
ATOM 850 C CA . GLY A 1 102 ? 14.128 -1.212 -12.254 1.00 95.94 102 GLY A CA 1
ATOM 851 C C . GLY A 1 102 ? 14.597 -0.918 -10.822 1.00 95.94 102 GLY A C 1
ATOM 852 O O . GLY A 1 102 ? 15.634 -1.428 -10.418 1.00 95.94 102 GLY A O 1
ATOM 853 N N . ASP A 1 103 ? 13.868 -0.084 -10.076 1.00 97.06 103 ASP A N 1
ATOM 854 C CA . ASP A 1 103 ? 14.148 0.283 -8.676 1.00 97.06 103 ASP A CA 1
ATOM 855 C C . ASP A 1 103 ? 12.907 0.834 -7.938 1.00 97.06 103 ASP A C 1
ATOM 857 O O . ASP A 1 103 ? 13.027 1.524 -6.922 1.00 97.06 103 ASP A O 1
ATOM 861 N N . LEU A 1 104 ? 11.696 0.565 -8.436 1.00 98.06 104 LEU A N 1
ATOM 862 C CA . LEU A 1 104 ? 10.450 1.008 -7.807 1.00 98.06 104 LEU A CA 1
ATOM 863 C C . LEU A 1 104 ? 10.306 0.451 -6.390 1.00 98.06 104 LEU A C 1
ATOM 865 O O . LEU A 1 104 ? 9.880 1.183 -5.491 1.00 98.06 104 LEU A O 1
ATOM 869 N N . GLN A 1 105 ? 10.668 -0.817 -6.191 1.00 98.00 105 GLN A N 1
ATOM 870 C CA . GLN A 1 105 ? 10.620 -1.491 -4.899 1.00 98.00 105 GLN A CA 1
ATOM 871 C C . GLN A 1 105 ? 11.524 -0.784 -3.888 1.00 98.00 105 GLN A C 1
ATOM 873 O O . GLN A 1 105 ? 11.064 -0.401 -2.812 1.00 98.00 105 GLN A O 1
ATOM 878 N N . ASP A 1 106 ? 12.782 -0.553 -4.258 1.00 98.00 106 ASP A N 1
ATOM 879 C CA . ASP A 1 106 ? 13.765 0.094 -3.390 1.00 98.00 106 ASP A CA 1
ATOM 880 C C . ASP A 1 106 ? 13.343 1.520 -3.032 1.00 98.00 106 ASP A C 1
ATOM 882 O O . ASP A 1 106 ? 13.448 1.938 -1.876 1.00 98.00 106 ASP A O 1
ATOM 886 N N . ILE A 1 107 ? 12.821 2.277 -4.004 1.00 97.94 107 ILE A N 1
ATOM 887 C CA . ILE A 1 107 ? 12.317 3.633 -3.762 1.00 97.94 107 ILE A CA 1
ATOM 888 C C . ILE A 1 107 ? 11.142 3.600 -2.777 1.00 97.94 107 ILE A C 1
ATOM 890 O O . ILE A 1 107 ? 11.084 4.455 -1.890 1.00 97.94 107 ILE A O 1
ATOM 894 N N . LEU A 1 108 ? 10.216 2.646 -2.922 1.00 97.94 108 LEU A N 1
ATOM 895 C CA . LEU A 1 108 ? 9.051 2.513 -2.045 1.00 97.94 108 LEU A CA 1
ATOM 896 C C . LEU A 1 108 ? 9.476 2.178 -0.615 1.00 97.94 108 LEU A C 1
ATOM 898 O O . LEU A 1 108 ? 9.084 2.890 0.306 1.00 97.94 108 LEU A O 1
ATOM 902 N N . LEU A 1 109 ? 10.287 1.132 -0.440 1.00 97.44 109 LEU A N 1
ATOM 903 C CA . LEU A 1 109 ? 10.723 0.662 0.877 1.00 97.44 109 LEU A CA 1
ATOM 904 C C . LEU A 1 109 ? 11.546 1.725 1.599 1.00 97.44 109 LEU A C 1
ATOM 906 O O . LEU A 1 109 ? 11.255 2.058 2.743 1.00 97.44 109 LEU A O 1
ATOM 910 N N . LYS A 1 110 ? 12.492 2.360 0.900 1.00 97.50 110 LYS A N 1
ATOM 911 C CA . LYS A 1 110 ? 13.264 3.472 1.461 1.00 97.50 110 LYS A CA 1
ATOM 912 C C . LYS A 1 110 ? 12.375 4.641 1.877 1.00 97.50 110 LYS A C 1
ATOM 914 O O . LYS A 1 110 ? 12.669 5.325 2.853 1.00 97.50 110 LYS A O 1
ATOM 919 N N . TYR A 1 111 ? 11.326 4.934 1.108 1.00 96.62 111 TYR A N 1
ATOM 920 C CA . TYR A 1 111 ? 10.401 5.999 1.473 1.00 96.62 111 TYR A CA 1
ATOM 921 C C . TYR A 1 1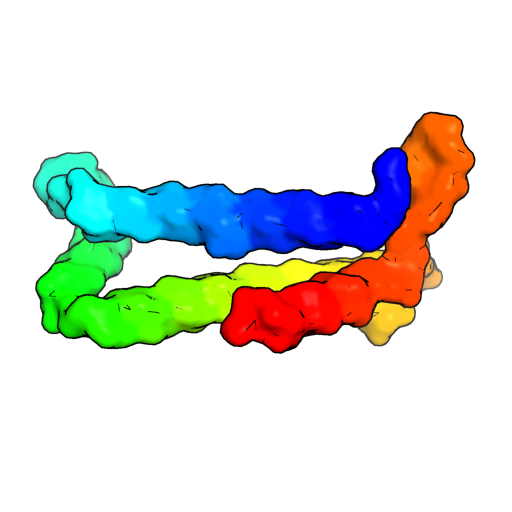11 ? 9.570 5.623 2.703 1.00 96.62 111 TYR A C 1
ATOM 923 O O . TYR A 1 111 ? 9.421 6.464 3.585 1.00 96.62 111 TYR A O 1
ATOM 931 N N . ASP A 1 112 ? 9.084 4.384 2.799 1.00 96.00 112 ASP A N 1
ATOM 932 C CA . ASP A 1 112 ? 8.357 3.904 3.979 1.00 96.00 112 ASP A CA 1
ATOM 933 C C . ASP A 1 112 ? 9.234 3.920 5.237 1.00 96.00 112 ASP A C 1
ATOM 935 O O . ASP A 1 112 ? 8.797 4.436 6.259 1.00 96.00 112 ASP A O 1
ATOM 939 N N . GLU A 1 113 ? 10.491 3.473 5.159 1.00 94.25 113 GLU A N 1
ATOM 940 C CA . GLU A 1 113 ? 11.445 3.494 6.283 1.00 94.25 113 GLU A CA 1
ATOM 941 C C . GLU A 1 113 ? 11.678 4.904 6.846 1.00 94.25 113 GLU A C 1
ATOM 943 O O . GLU A 1 113 ? 11.858 5.077 8.048 1.00 94.25 113 GLU A O 1
ATOM 948 N N . ILE A 1 114 ? 11.671 5.926 5.985 1.00 94.62 114 ILE A N 1
ATOM 949 C CA . ILE A 1 114 ? 11.848 7.330 6.388 1.00 94.62 114 ILE A CA 1
ATOM 950 C C . ILE A 1 114 ? 10.565 7.915 7.006 1.00 94.62 114 ILE A C 1
ATOM 952 O O . ILE A 1 114 ? 10.649 8.866 7.782 1.00 94.62 114 ILE A O 1
ATOM 956 N N . ASN A 1 115 ? 9.390 7.391 6.644 1.00 87.62 115 ASN A N 1
ATOM 957 C CA . ASN A 1 115 ? 8.072 7.925 7.019 1.00 87.62 115 ASN A CA 1
ATOM 958 C C . ASN A 1 115 ? 7.255 6.953 7.897 1.00 87.62 115 ASN A C 1
ATOM 960 O O . ASN A 1 115 ? 6.021 7.031 7.922 1.00 87.62 115 ASN A O 1
ATOM 964 N N . SER A 1 116 ? 7.924 6.010 8.561 1.00 78.56 116 SER A N 1
ATOM 965 C CA . SER A 1 116 ? 7.326 5.065 9.512 1.00 78.56 116 SER A CA 1
ATOM 966 C C . SER A 1 116 ? 7.542 5.476 10.957 1.00 78.56 116 SER A C 1
ATOM 968 O O . SER A 1 116 ? 8.529 6.189 11.241 1.00 78.56 116 SER A O 1
#

Sequence (116 aa):
MKKEVFVKKLYQVLTEENLEIYKDFFENTKIDKLTDEKWKTAISLYDKISIEEKDALFYIFKQIIINTTSNIFALLDGVSYLDGQDDEFELSFVKTKEKINGDLQDILLKYDEINS

Foldseek 3Di:
DALLVVLVVVLCCQLPVVLVVVVCCLPPDDLVPDPDPVVSVVSVVVVPDDPVVNVVVSVVVSVVSLVVVLVVLCQQLVVDHDVPDPDHHFDADPPPRHTNHNCSNVSNVVVVVVVD